Protein AF-A0A7R6WA23-F1 (afdb_monomer_lite)

Foldseek 3Di:
DDAFAWEFPDDPVVCVVPLKTWTFGFDQDEPPDPQWAFDDPPFPDGGTGRNVRIDMDRPVSHDYRDDDDPD

Structure (mmCIF, N/CA/C/O backbone):
data_AF-A0A7R6WA23-F1
#
_entry.id   AF-A0A7R6WA23-F1
#
loop_
_atom_site.group_PDB
_atom_site.id
_atom_site.type_symbol
_atom_site.label_atom_id
_atom_site.label_alt_id
_atom_site.label_comp_id
_atom_site.label_asym_id
_atom_site.label_entity_id
_atom_site.label_seq_id
_atom_site.pdbx_PDB_ins_code
_atom_site.Cartn_x
_atom_site.Cartn_y
_atom_site.Cartn_z
_atom_site.occupancy
_atom_site.B_iso_or_equiv
_atom_site.auth_seq_id
_atom_site.auth_comp_id
_atom_site.auth_asym_id
_atom_site.auth_atom_id
_atom_site.pdbx_PDB_model_num
ATOM 1 N N . MET A 1 1 ? 14.690 -5.125 11.502 1.00 54.12 1 MET A N 1
ATOM 2 C CA . MET A 1 1 ? 13.696 -4.068 11.181 1.00 54.12 1 MET A CA 1
ATOM 3 C C . MET A 1 1 ? 12.305 -4.684 11.076 1.00 54.12 1 MET A C 1
ATOM 5 O O . MET A 1 1 ? 12.173 -5.755 10.499 1.00 54.12 1 MET A O 1
ATOM 9 N N . LYS A 1 2 ? 11.266 -4.053 11.640 1.00 74.81 2 LYS A N 1
ATOM 10 C CA . LYS A 1 2 ? 9.881 -4.554 11.567 1.00 74.81 2 LYS A CA 1
ATOM 11 C C . LYS A 1 2 ? 9.260 -4.128 10.230 1.00 74.81 2 LYS A C 1
ATOM 13 O O . LYS A 1 2 ? 9.009 -2.941 10.040 1.00 74.81 2 LYS A O 1
ATOM 18 N N . ARG A 1 3 ? 9.027 -5.074 9.310 1.00 83.69 3 ARG A N 1
ATOM 19 C CA . ARG A 1 3 ? 8.368 -4.806 8.015 1.00 83.69 3 ARG A CA 1
ATOM 20 C C . ARG A 1 3 ? 6.954 -4.280 8.268 1.00 83.69 3 ARG A C 1
ATOM 22 O O . ARG A 1 3 ? 6.171 -4.921 8.977 1.00 83.69 3 ARG A O 1
ATOM 29 N N . ARG A 1 4 ? 6.632 -3.107 7.720 1.00 86.44 4 ARG A N 1
ATOM 30 C CA . ARG A 1 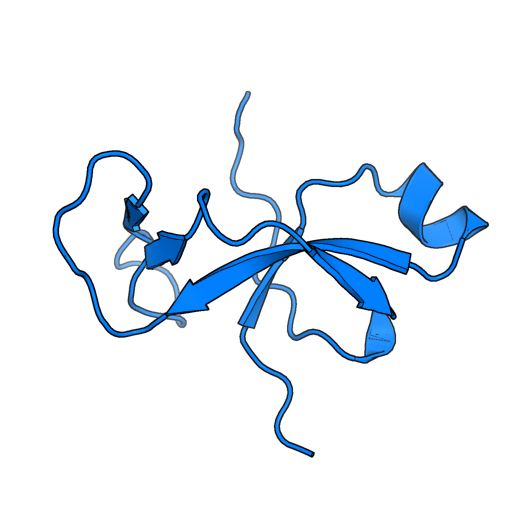4 ? 5.285 -2.532 7.814 1.00 86.44 4 ARG A CA 1
ATOM 31 C C . ARG A 1 4 ? 4.378 -3.153 6.749 1.00 86.44 4 ARG A C 1
ATOM 33 O O . ARG A 1 4 ? 4.862 -3.491 5.667 1.00 86.44 4 ARG A O 1
ATOM 40 N N . PRO A 1 5 ? 3.088 -3.357 7.061 1.00 92.38 5 PRO A N 1
ATOM 41 C CA . PRO A 1 5 ? 2.123 -3.770 6.062 1.00 92.38 5 PRO A CA 1
ATOM 42 C C . PRO A 1 5 ? 1.936 -2.682 5.003 1.00 92.38 5 PRO A C 1
ATOM 44 O O . PRO A 1 5 ? 1.830 -1.503 5.342 1.00 92.38 5 PRO A O 1
ATOM 47 N N . ALA A 1 6 ? 1.844 -3.086 3.741 1.00 93.25 6 ALA A N 1
ATOM 48 C CA . ALA A 1 6 ? 1.439 -2.194 2.665 1.00 93.25 6 ALA A CA 1
ATOM 49 C C . ALA A 1 6 ? 0.625 -2.933 1.600 1.00 93.25 6 ALA A C 1
ATOM 51 O O . ALA A 1 6 ? 0.713 -4.158 1.441 1.00 93.25 6 ALA A O 1
ATOM 52 N N . TYR A 1 7 ? -0.165 -2.154 0.876 1.00 92.81 7 TYR A N 1
ATOM 53 C CA . T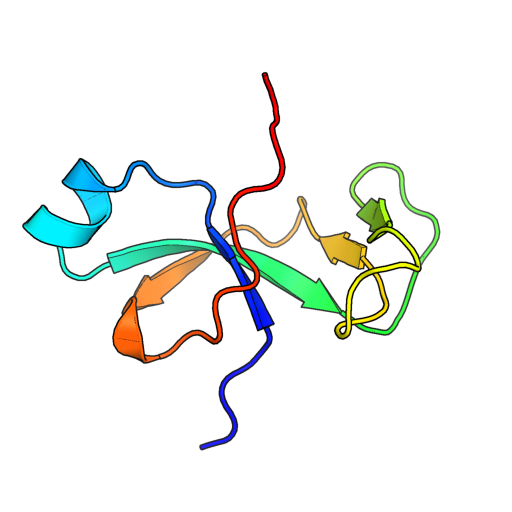YR A 1 7 ? -0.901 -2.565 -0.302 1.00 92.81 7 TYR A CA 1
ATOM 54 C C . TYR A 1 7 ? -0.036 -2.359 -1.548 1.00 92.81 7 TYR A C 1
ATOM 56 O O . TYR A 1 7 ? 0.466 -1.261 -1.769 1.00 92.81 7 TYR A O 1
ATOM 64 N N . VAL A 1 8 ? 0.143 -3.399 -2.365 1.00 92.81 8 VAL A N 1
ATOM 65 C CA . VAL A 1 8 ? 0.943 -3.318 -3.599 1.00 92.81 8 VAL A CA 1
ATOM 66 C C . VAL A 1 8 ? 0.049 -2.902 -4.763 1.00 92.81 8 VAL A C 1
ATOM 68 O O . VAL A 1 8 ? -0.830 -3.657 -5.177 1.00 92.81 8 VAL A O 1
ATOM 71 N N . ILE A 1 9 ? 0.309 -1.715 -5.309 1.00 92.06 9 ILE A N 1
ATOM 72 C CA . ILE A 1 9 ? -0.446 -1.117 -6.422 1.00 92.06 9 ILE A CA 1
ATOM 73 C C . ILE A 1 9 ? 0.109 -1.602 -7.768 1.00 92.06 9 ILE A C 1
ATOM 75 O O . ILE A 1 9 ? -0.628 -1.897 -8.707 1.00 92.06 9 ILE A O 1
ATOM 79 N N . SER A 1 10 ? 1.432 -1.714 -7.845 1.00 93.00 10 SER A N 1
ATOM 80 C CA . SER A 1 10 ? 2.194 -2.102 -9.036 1.00 93.00 10 SER A CA 1
ATOM 81 C C . SER A 1 10 ? 1.856 -3.506 -9.574 1.00 93.00 10 SER A C 1
ATOM 83 O O . SER A 1 10 ? 1.337 -4.397 -8.887 1.00 93.00 10 SER A O 1
ATOM 85 N N . ARG A 1 11 ? 2.116 -3.724 -10.871 1.00 91.88 11 ARG A N 1
ATOM 86 C CA . ARG A 1 11 ? 1.930 -5.031 -11.528 1.00 91.88 11 ARG A CA 1
ATOM 87 C C . ARG A 1 11 ? 3.058 -5.985 -11.143 1.00 91.88 11 ARG A C 1
ATOM 89 O O . ARG A 1 11 ? 4.197 -5.568 -11.017 1.00 91.88 11 ARG A O 1
ATOM 96 N N . LYS A 1 12 ? 2.751 -7.284 -11.057 1.00 90.44 12 LYS A N 1
ATOM 97 C CA . LYS A 1 12 ? 3.737 -8.315 -10.699 1.00 90.44 12 LYS A CA 1
ATOM 98 C C . LYS A 1 12 ? 4.973 -8.271 -11.611 1.00 90.44 12 LYS A C 1
ATOM 100 O O . LYS A 1 12 ? 6.081 -8.262 -11.103 1.00 90.44 12 LYS A O 1
ATOM 105 N N . ILE A 1 13 ? 4.760 -8.121 -12.921 1.00 93.69 13 ILE A N 1
ATOM 106 C CA . ILE A 1 13 ? 5.841 -8.015 -13.909 1.00 93.69 13 ILE A CA 1
ATOM 107 C C . ILE A 1 13 ? 6.774 -6.821 -13.646 1.00 93.69 13 ILE A C 1
ATOM 109 O O . ILE A 1 13 ? 7.985 -6.975 -13.709 1.00 93.69 13 ILE A O 1
ATOM 113 N N . PHE A 1 14 ? 6.239 -5.652 -13.268 1.00 94.19 14 PHE A N 1
ATOM 114 C CA . PHE A 1 14 ? 7.062 -4.496 -12.891 1.00 94.19 14 PHE A CA 1
ATOM 115 C C . PHE A 1 14 ? 7.948 -4.844 -11.695 1.00 94.19 14 PHE A C 1
ATOM 117 O O . PHE A 1 14 ? 9.146 -4.570 -11.706 1.00 94.19 14 PHE A O 1
ATOM 124 N N . ASN A 1 15 ? 7.367 -5.507 -10.698 1.00 93.62 15 ASN A N 1
ATOM 125 C CA . ASN A 1 15 ? 8.075 -5.829 -9.471 1.00 93.62 15 ASN A CA 1
ATOM 126 C C . ASN A 1 15 ? 9.181 -6.858 -9.697 1.00 93.62 15 ASN A C 1
ATOM 128 O O . ASN A 1 15 ? 10.271 -6.716 -9.156 1.00 93.62 15 ASN A O 1
ATOM 132 N N . GLU A 1 16 ? 8.912 -7.876 -10.513 1.00 93.81 16 GLU A N 1
ATOM 133 C CA . GLU A 1 16 ? 9.887 -8.916 -10.851 1.00 93.81 16 GLU A CA 1
ATOM 134 C C . GLU A 1 16 ? 11.047 -8.364 -11.683 1.00 93.81 16 GLU A C 1
ATOM 136 O O . GLU A 1 16 ? 12.186 -8.769 -11.477 1.00 93.81 16 GLU A O 1
ATOM 141 N N . HIS A 1 17 ? 10.784 -7.416 -12.589 1.00 96.94 17 HIS A N 1
ATOM 142 C CA . HIS A 1 17 ? 11.837 -6.812 -13.408 1.00 96.94 17 HIS A CA 1
ATOM 143 C C . HIS A 1 17 ? 12.689 -5.780 -12.667 1.00 96.94 17 HIS A C 1
ATOM 145 O O . HIS A 1 17 ? 13.854 -5.609 -13.015 1.00 96.94 17 HIS A O 1
ATOM 151 N N . THR A 1 18 ? 12.123 -5.068 -11.692 1.00 96.19 18 THR A N 1
ATOM 152 C CA . THR A 1 18 ? 12.812 -3.949 -11.023 1.00 96.19 18 THR A CA 1
ATOM 153 C C . THR A 1 18 ? 13.310 -4.285 -9.618 1.00 96.19 18 THR A C 1
ATOM 155 O O . THR A 1 18 ? 14.182 -3.589 -9.112 1.00 96.19 18 THR A O 1
ATOM 158 N N . GLY A 1 19 ? 12.752 -5.308 -8.960 1.00 94.44 19 GLY A N 1
ATOM 159 C CA . GLY A 1 19 ? 12.944 -5.543 -7.522 1.00 94.44 19 GLY A CA 1
ATOM 160 C C . GLY A 1 19 ? 12.226 -4.519 -6.627 1.00 94.44 19 GLY A C 1
ATOM 161 O O . GLY A 1 19 ? 12.353 -4.552 -5.401 1.00 94.44 19 GLY A O 1
ATOM 162 N N . LEU A 1 20 ? 11.450 -3.610 -7.220 1.00 94.75 20 LEU A N 1
ATOM 163 C CA . LEU A 1 20 ? 10.747 -2.532 -6.533 1.00 94.75 20 LEU A CA 1
ATOM 164 C C . LEU A 1 20 ? 9.238 -2.763 -6.569 1.00 94.75 20 LEU A C 1
ATOM 166 O O . LEU A 1 20 ? 8.703 -3.506 -7.386 1.00 94.75 20 LEU A O 1
ATOM 170 N N . ALA A 1 21 ? 8.519 -2.108 -5.671 1.00 94.19 21 ALA A N 1
ATOM 171 C CA . ALA A 1 21 ? 7.071 -2.096 -5.654 1.00 94.19 21 ALA A CA 1
ATOM 172 C C . ALA A 1 21 ? 6.569 -0.676 -5.404 1.00 94.19 21 ALA A C 1
ATOM 174 O O . ALA A 1 21 ? 6.954 -0.026 -4.435 1.00 94.19 21 ALA A O 1
ATOM 175 N N . ILE A 1 22 ? 5.632 -0.235 -6.242 1.00 94.81 22 ILE A N 1
ATOM 176 C CA . ILE A 1 22 ? 4.768 0.906 -5.922 1.00 94.81 22 ILE A CA 1
ATOM 177 C C . ILE A 1 22 ? 3.706 0.419 -4.937 1.00 94.81 22 ILE A C 1
ATOM 179 O O . ILE A 1 22 ? 2.960 -0.525 -5.248 1.00 94.81 22 ILE A O 1
ATOM 183 N N . ILE A 1 23 ? 3.647 1.053 -3.770 1.00 94.12 23 ILE A N 1
ATOM 184 C CA . ILE A 1 23 ? 2.809 0.662 -2.637 1.00 94.12 23 ILE A CA 1
ATOM 185 C C . ILE A 1 23 ? 2.022 1.834 -2.044 1.00 94.12 23 ILE A C 1
ATOM 187 O O . ILE A 1 23 ? 2.428 2.984 -2.163 1.00 94.12 23 ILE A O 1
ATOM 191 N N . ALA A 1 24 ? 0.936 1.523 -1.336 1.00 94.06 24 ALA A N 1
ATOM 192 C CA . ALA A 1 24 ? 0.293 2.412 -0.368 1.00 94.06 24 ALA A CA 1
ATOM 193 C C . ALA A 1 24 ? 0.389 1.796 1.043 1.00 94.06 24 ALA A C 1
ATOM 195 O O . ALA A 1 24 ? 0.054 0.618 1.219 1.00 94.06 24 ALA A O 1
ATOM 196 N N . PRO A 1 25 ? 0.850 2.538 2.063 1.00 93.31 25 PRO A N 1
ATOM 197 C CA . PRO A 1 25 ? 1.028 2.009 3.407 1.00 93.31 25 PRO A CA 1
ATOM 198 C C . PRO A 1 25 ? -0.313 1.699 4.071 1.00 93.31 25 PRO A C 1
ATOM 200 O O . PRO A 1 25 ? -1.345 2.305 3.778 1.00 93.31 25 PRO A O 1
ATOM 203 N N . ILE A 1 26 ? -0.276 0.748 5.003 1.00 93.19 26 ILE A N 1
ATOM 204 C CA . ILE A 1 26 ? -1.421 0.402 5.842 1.00 93.19 26 ILE A CA 1
ATOM 205 C C . ILE A 1 26 ? -1.155 0.893 7.260 1.00 93.19 26 ILE A C 1
ATOM 207 O O . ILE A 1 26 ? -0.138 0.553 7.875 1.00 93.19 26 ILE A O 1
ATOM 211 N N . SER A 1 27 ? -2.099 1.664 7.786 1.00 90.81 27 SER A N 1
ATOM 212 C CA . SER A 1 27 ? -2.065 2.202 9.142 1.00 90.81 27 SER A CA 1
ATOM 213 C C . SER A 1 27 ? -3.225 1.648 9.956 1.00 90.81 27 SER A C 1
ATOM 215 O O . SER A 1 27 ? -4.347 1.575 9.467 1.00 90.81 27 SER A O 1
ATOM 217 N N . GLY A 1 28 ? -2.963 1.297 11.218 1.00 90.94 28 GLY A N 1
ATOM 218 C CA . GLY A 1 28 ? -4.017 0.957 12.179 1.00 90.94 28 GLY A CA 1
ATOM 219 C C . GLY A 1 28 ? -4.834 2.173 12.633 1.00 90.94 28 GLY A C 1
ATOM 220 O O . GLY A 1 28 ? -5.938 2.011 13.138 1.00 90.94 28 GLY A O 1
ATOM 221 N N . THR A 1 29 ? -4.304 3.384 12.450 1.00 91.06 29 THR A N 1
ATOM 222 C CA . THR A 1 29 ? -5.016 4.635 12.723 1.00 91.06 29 THR A CA 1
ATOM 223 C C . THR A 1 29 ? -5.867 4.997 11.516 1.00 91.06 29 THR A C 1
ATOM 225 O O . THR A 1 29 ? -5.319 5.161 10.432 1.00 91.06 29 THR A O 1
ATOM 228 N N . ILE A 1 30 ? -7.173 5.149 11.720 1.00 91.44 30 ILE A N 1
ATOM 229 C CA . ILE A 1 30 ? -8.137 5.606 10.713 1.00 91.44 30 ILE A CA 1
ATOM 230 C C . ILE A 1 30 ? -8.426 7.083 10.994 1.00 91.44 30 ILE A C 1
ATOM 232 O O . ILE A 1 30 ? -8.752 7.429 12.131 1.00 91.44 30 ILE A O 1
ATOM 236 N N . ARG A 1 31 ? -8.269 7.953 9.994 1.00 89.69 31 ARG A N 1
ATOM 237 C CA . ARG A 1 31 ? -8.454 9.411 10.120 1.00 89.69 31 ARG A CA 1
ATOM 238 C C . ARG A 1 31 ? -9.801 9.879 9.576 1.00 89.69 31 ARG A C 1
ATOM 240 O O . ARG A 1 31 ? -10.179 11.017 9.828 1.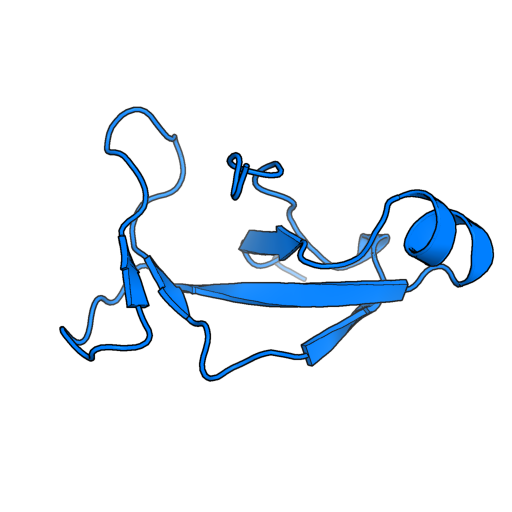00 89.69 31 ARG A O 1
ATOM 247 N N . GLY A 1 32 ? -10.518 9.028 8.840 1.00 88.62 32 GLY A N 1
ATOM 248 C CA . GLY A 1 32 ? -11.831 9.357 8.280 1.00 88.62 32 GLY A CA 1
ATOM 249 C C . GLY A 1 32 ? -11.756 10.316 7.089 1.00 88.62 32 GLY A C 1
ATOM 250 O O . GLY A 1 32 ? -12.713 11.039 6.815 1.00 88.62 32 GLY A O 1
ATOM 251 N N . ILE A 1 33 ? -10.620 10.349 6.387 1.00 87.56 33 ILE A N 1
ATOM 252 C CA . ILE A 1 33 ? -10.438 11.162 5.178 1.00 87.56 33 ILE A CA 1
ATOM 253 C C . ILE A 1 33 ? -10.862 10.384 3.926 1.00 87.56 33 ILE A C 1
ATOM 255 O O . ILE A 1 33 ? -10.841 9.157 3.899 1.00 87.56 33 ILE A O 1
ATOM 259 N N . LYS A 1 34 ? -11.193 11.096 2.840 1.00 88.94 34 LYS A N 1
ATOM 260 C CA . LYS A 1 34 ? -11.662 10.482 1.578 1.00 88.94 34 LYS A CA 1
ATOM 261 C C . LYS A 1 34 ? -10.639 9.559 0.896 1.00 88.94 34 LYS A C 1
ATOM 263 O O . LYS A 1 34 ? -11.017 8.798 0.015 1.00 88.94 34 LYS A O 1
ATOM 268 N N . LEU A 1 35 ? -9.361 9.651 1.268 1.00 91.69 35 LEU A N 1
ATOM 269 C CA . LEU A 1 35 ? -8.250 8.898 0.673 1.00 91.69 35 LEU A CA 1
ATOM 270 C C . LEU A 1 35 ? -7.817 7.693 1.529 1.00 91.69 35 LEU A C 1
ATOM 272 O O . LEU A 1 35 ? -6.686 7.216 1.412 1.00 91.69 35 LEU A O 1
ATOM 276 N N . GLU A 1 36 ? -8.711 7.200 2.386 1.00 91.19 36 GLU A N 1
ATOM 277 C CA . GLU A 1 36 ? -8.536 5.968 3.151 1.00 91.19 36 GLU A CA 1
ATOM 278 C C . GLU A 1 36 ? -9.457 4.867 2.624 1.00 91.19 36 GLU A C 1
ATOM 280 O O . GLU A 1 36 ? -10.655 5.075 2.433 1.00 91.19 36 GLU A O 1
ATOM 285 N N . VAL A 1 37 ? -8.905 3.668 2.441 1.00 91.88 37 VAL A N 1
ATOM 286 C CA . VAL A 1 37 ? -9.695 2.464 2.155 1.00 91.88 37 VAL A CA 1
ATOM 287 C C . VAL A 1 37 ? -9.631 1.552 3.369 1.00 91.88 37 VAL A C 1
ATOM 289 O O . VAL A 1 37 ? -8.585 0.965 3.656 1.00 91.88 37 VAL A O 1
ATOM 292 N N . ILE A 1 38 ? -10.742 1.455 4.102 1.00 93.12 38 ILE A N 1
ATOM 293 C CA . ILE A 1 38 ? -10.844 0.602 5.290 1.00 93.12 38 ILE A CA 1
ATOM 294 C C . ILE A 1 38 ? -10.665 -0.862 4.887 1.00 93.12 38 ILE A C 1
ATOM 296 O O . ILE A 1 38 ? -11.290 -1.347 3.942 1.00 93.12 38 ILE A O 1
ATOM 300 N N . LEU A 1 39 ? -9.801 -1.569 5.611 1.00 91.50 39 LEU A N 1
ATOM 301 C CA . LEU A 1 39 ? -9.593 -2.992 5.401 1.00 91.50 39 LEU A CA 1
ATOM 302 C C . LEU A 1 39 ? -10.794 -3.794 5.926 1.00 91.50 39 LEU A C 1
ATOM 304 O O . LEU A 1 39 ? -11.251 -3.530 7.041 1.00 91.50 39 LEU A O 1
ATOM 308 N N . PRO A 1 40 ? -11.266 -4.810 5.179 1.00 90.62 40 PRO A N 1
ATOM 309 C CA . PRO A 1 40 ? -12.318 -5.703 5.648 1.00 90.62 40 PRO A CA 1
ATOM 310 C C . PRO A 1 40 ? -11.965 -6.373 6.979 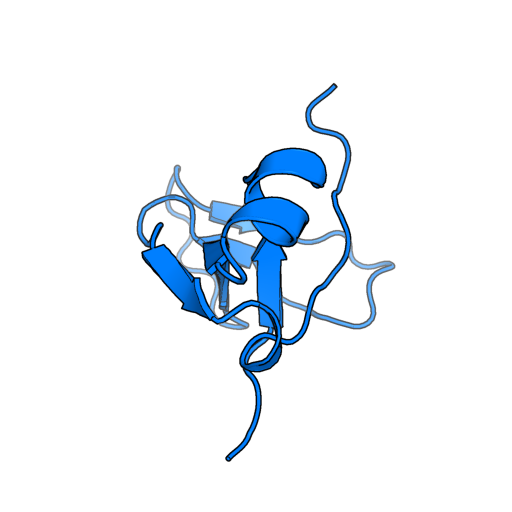1.00 90.62 40 PRO A C 1
ATOM 312 O O . PRO A 1 40 ? -10.820 -6.775 7.212 1.00 90.62 40 PRO A O 1
ATOM 315 N N . GLU A 1 41 ? -12.960 -6.564 7.843 1.00 88.81 41 GLU A N 1
ATOM 316 C CA . GLU A 1 41 ? -12.754 -7.140 9.175 1.00 88.81 41 GLU A CA 1
ATOM 317 C C . GLU A 1 41 ? -12.241 -8.588 9.145 1.00 88.81 41 GLU A C 1
ATOM 319 O O . GLU A 1 41 ? -11.596 -9.033 10.093 1.00 88.81 41 GLU A O 1
ATOM 324 N N . GLN A 1 42 ? -12.455 -9.318 8.052 1.00 89.81 42 GLN A N 1
ATOM 325 C CA . GLN A 1 42 ? -11.990 -10.694 7.866 1.00 89.81 42 GLN A CA 1
ATOM 326 C C . GLN A 1 42 ? -10.462 -10.785 7.727 1.00 89.81 42 GLN A C 1
ATOM 328 O O . GLN A 1 42 ? -9.881 -11.860 7.891 1.00 89.81 42 GLN A O 1
ATOM 333 N N . LEU A 1 43 ? -9.783 -9.669 7.436 1.00 87.00 43 LEU A N 1
ATOM 334 C CA . LEU A 1 43 ? -8.330 -9.641 7.342 1.00 87.00 43 LEU A CA 1
ATOM 335 C C . LEU A 1 43 ? -7.681 -9.648 8.732 1.00 87.00 43 LEU A C 1
ATOM 337 O O . LEU A 1 43 ? -8.128 -8.994 9.680 1.00 87.00 43 LEU A O 1
ATOM 341 N N . LYS A 1 44 ? -6.541 -10.347 8.832 1.00 87.88 44 LYS A N 1
ATOM 342 C CA . LYS A 1 44 ? -5.686 -10.330 10.034 1.00 87.88 44 LYS A CA 1
ATOM 343 C C . LYS A 1 44 ? -5.105 -8.944 10.314 1.00 87.88 44 LYS A C 1
ATOM 345 O O . LYS A 1 44 ? -4.842 -8.614 11.465 1.00 87.88 44 LYS A O 1
ATOM 350 N N . THR A 1 45 ? -4.862 -8.151 9.270 1.00 89.31 45 THR A N 1
ATOM 351 C CA . THR A 1 45 ? -4.397 -6.771 9.438 1.00 89.31 45 THR A CA 1
ATOM 352 C C . THR A 1 45 ? -5.587 -5.835 9.497 1.00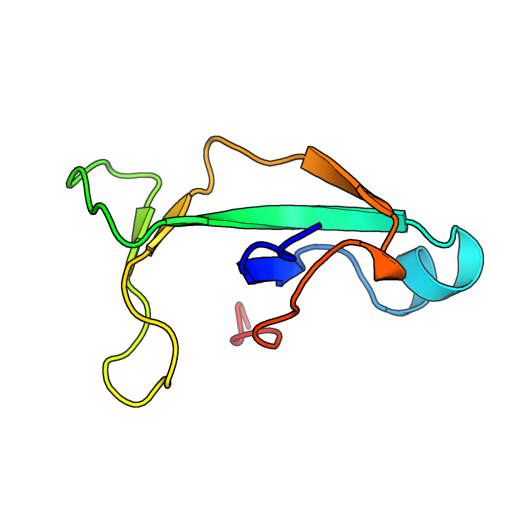 89.31 45 THR A C 1
ATOM 354 O O . THR A 1 45 ? -6.474 -5.913 8.656 1.00 89.31 45 THR A O 1
ATOM 357 N N . LYS A 1 46 ? -5.580 -4.962 10.501 1.00 91.44 46 LYS A N 1
ATOM 358 C CA . LYS A 1 46 ? -6.625 -3.977 10.767 1.00 91.44 46 LYS A CA 1
ATOM 359 C C . LYS A 1 46 ? -6.173 -2.584 10.346 1.00 91.44 46 LYS A C 1
ATOM 361 O O . LYS A 1 46 ? -4.968 -2.327 10.276 1.00 91.44 46 LYS A O 1
ATOM 366 N N . GLY A 1 47 ? -7.143 -1.702 10.130 1.00 92.31 47 GLY A N 1
ATOM 367 C CA . GLY A 1 47 ? -6.914 -0.305 9.781 1.00 92.31 47 GLY A CA 1
ATOM 368 C C . GLY A 1 47 ? -7.294 0.005 8.340 1.00 92.31 47 GLY A C 1
ATOM 369 O O . GLY A 1 47 ? -8.236 -0.584 7.814 1.00 92.31 47 GLY A O 1
ATOM 370 N N . ALA A 1 48 ? -6.570 0.924 7.709 1.00 93.81 48 ALA A N 1
ATOM 371 C CA . ALA A 1 48 ? -6.869 1.401 6.364 1.00 93.81 48 ALA A CA 1
ATOM 372 C C . ALA A 1 48 ? -5.617 1.511 5.488 1.00 93.81 48 ALA A C 1
ATOM 374 O O . ALA A 1 48 ? -4.508 1.741 5.981 1.00 93.81 48 ALA A O 1
ATOM 375 N N . VAL A 1 49 ? -5.812 1.359 4.178 1.00 94.06 49 VAL A N 1
ATOM 376 C CA . VAL A 1 49 ? -4.827 1.712 3.149 1.00 94.06 49 VAL A CA 1
ATOM 377 C C . VAL A 1 49 ? -4.859 3.224 2.955 1.00 94.06 49 VAL A C 1
ATOM 379 O O . VAL A 1 49 ? -5.928 3.791 2.726 1.00 94.06 49 VAL A O 1
ATOM 382 N N . PHE A 1 50 ? -3.701 3.874 3.037 1.00 93.50 50 PHE A N 1
ATOM 383 C CA . PHE A 1 50 ? -3.573 5.323 2.888 1.00 93.50 50 PHE A CA 1
ATOM 384 C C . PHE A 1 50 ? -3.144 5.658 1.462 1.00 93.50 50 PHE A C 1
ATOM 386 O O . PHE A 1 50 ? -1.964 5.579 1.119 1.00 93.50 50 PHE A O 1
ATOM 393 N N . ILE A 1 51 ? -4.109 6.036 0.625 1.00 90.00 51 ILE A N 1
ATOM 394 C CA . ILE A 1 51 ? -3.882 6.301 -0.802 1.00 90.00 51 ILE A CA 1
ATOM 395 C C . ILE A 1 51 ? -3.088 7.596 -1.018 1.00 90.00 51 ILE A C 1
ATOM 397 O O . ILE A 1 51 ? -2.380 7.722 -2.006 1.00 90.00 51 ILE A O 1
ATOM 401 N N . GLU A 1 52 ? -3.134 8.544 -0.082 1.00 89.56 52 GLU A N 1
ATOM 402 C CA . GLU A 1 52 ? -2.345 9.783 -0.166 1.00 89.56 52 GLU A CA 1
ATOM 403 C C . GLU A 1 52 ? -0.826 9.558 -0.004 1.00 89.56 52 GLU A C 1
ATOM 405 O O . GLU A 1 52 ? -0.036 10.428 -0.357 1.00 89.56 52 GLU A O 1
ATOM 410 N N . GLN A 1 53 ? -0.403 8.405 0.531 1.00 89.00 53 GLN A N 1
ATOM 411 C CA . GLN A 1 53 ? 0.991 8.123 0.904 1.00 89.00 53 GLN A CA 1
ATOM 412 C C . GLN A 1 53 ? 1.649 7.087 -0.018 1.00 89.00 53 GLN A C 1
ATOM 414 O O . GLN A 1 53 ? 2.369 6.207 0.453 1.00 89.00 53 GLN A O 1
ATOM 419 N N . VAL A 1 54 ? 1.381 7.147 -1.325 1.00 92.12 54 VAL A N 1
ATOM 420 C CA . VAL A 1 54 ? 2.007 6.226 -2.287 1.00 92.12 54 VAL A CA 1
ATOM 421 C C . VAL A 1 54 ? 3.522 6.423 -2.317 1.00 92.12 54 VAL A C 1
ATOM 423 O O . VAL A 1 54 ? 4.010 7.550 -2.364 1.00 92.12 54 VAL A O 1
ATOM 426 N N . ALA A 1 55 ? 4.262 5.316 -2.317 1.00 92.62 55 ALA A N 1
ATOM 427 C CA . ALA A 1 55 ? 5.718 5.309 -2.377 1.00 92.62 55 ALA A CA 1
ATOM 428 C C . ALA A 1 55 ? 6.239 4.137 -3.217 1.00 92.62 55 ALA A C 1
ATOM 430 O O . ALA A 1 55 ? 5.563 3.119 -3.376 1.00 92.62 55 ALA A O 1
ATOM 431 N N . GLU A 1 56 ? 7.461 4.273 -3.723 1.00 94.38 56 GLU A N 1
ATOM 432 C CA . GLU A 1 56 ? 8.236 3.171 -4.289 1.00 94.38 56 GLU A CA 1
ATOM 433 C C . GLU A 1 56 ? 9.190 2.624 -3.226 1.00 94.38 56 GLU A C 1
ATOM 435 O O . GLU A 1 56 ? 9.822 3.386 -2.491 1.00 94.38 56 GLU A O 1
ATOM 440 N N . GLN A 1 57 ? 9.270 1.302 -3.107 1.00 93.75 57 GLN A N 1
ATOM 441 C CA . GLN A 1 57 ? 10.110 0.656 -2.107 1.00 93.75 57 GLN A CA 1
ATOM 442 C C . GLN A 1 57 ? 10.546 -0.737 -2.572 1.00 93.75 57 GLN A C 1
ATOM 444 O O . GLN A 1 57 ? 9.840 -1.394 -3.333 1.00 93.75 57 GLN A O 1
ATOM 449 N N . GLU A 1 58 ? 11.698 -1.203 -2.090 1.00 92.94 58 GLU A N 1
ATOM 450 C CA . GLU A 1 58 ? 12.183 -2.568 -2.314 1.00 92.94 58 GLU A CA 1
ATOM 451 C C . GLU A 1 58 ? 11.136 -3.604 -1.875 1.00 92.94 58 GLU A C 1
ATOM 453 O O . GLU A 1 58 ? 10.634 -3.569 -0.742 1.00 92.94 58 GLU A O 1
ATOM 458 N N . ILE A 1 59 ? 10.789 -4.533 -2.770 1.00 87.50 59 ILE A N 1
ATOM 459 C CA . ILE A 1 59 ? 9.671 -5.464 -2.549 1.00 87.50 59 ILE A CA 1
ATOM 460 C C . ILE A 1 59 ? 9.892 -6.356 -1.317 1.00 87.50 59 ILE A C 1
ATOM 462 O O . ILE A 1 59 ? 8.964 -6.613 -0.537 1.00 87.50 59 ILE A O 1
ATOM 466 N N .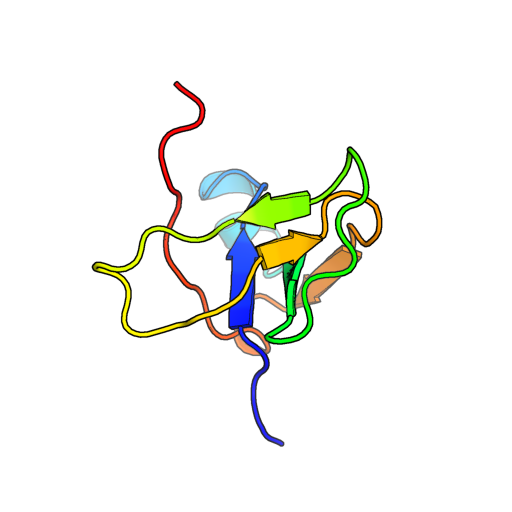 ASP A 1 60 ? 11.143 -6.735 -1.069 1.00 88.69 60 ASP A N 1
ATOM 467 C CA . ASP A 1 60 ? 11.543 -7.579 0.053 1.00 88.69 60 ASP A CA 1
ATOM 468 C C . ASP A 1 60 ? 11.623 -6.832 1.391 1.00 88.69 60 ASP A C 1
ATOM 470 O O . ASP A 1 60 ? 11.738 -7.455 2.450 1.00 88.69 60 ASP A O 1
ATOM 474 N N . ALA A 1 61 ? 11.441 -5.511 1.397 1.00 85.81 61 ALA A N 1
ATOM 475 C CA . ALA A 1 61 ? 11.351 -4.716 2.619 1.00 85.81 61 ALA A CA 1
ATOM 476 C C . ALA A 1 61 ? 9.910 -4.602 3.169 1.00 85.81 61 ALA A C 1
ATOM 478 O O . ALA A 1 61 ? 9.705 -4.162 4.305 1.00 85.81 61 ALA A O 1
ATOM 479 N N . ILE A 1 62 ? 8.886 -5.037 2.422 1.00 83.69 62 ILE A N 1
ATOM 480 C CA . ILE A 1 62 ? 7.468 -4.730 2.709 1.00 83.69 62 ILE A CA 1
ATOM 481 C C . ILE A 1 62 ? 6.678 -5.975 3.107 1.00 83.69 62 ILE A C 1
ATOM 483 O O . ILE A 1 62 ? 6.812 -7.021 2.485 1.00 83.69 62 ILE A O 1
ATOM 487 N N . ARG A 1 63 ? 5.799 -5.897 4.114 1.00 85.88 63 ARG A N 1
ATOM 488 C CA . ARG A 1 63 ? 4.869 -7.003 4.402 1.00 85.88 63 ARG A CA 1
ATOM 489 C C . ARG A 1 63 ? 3.619 -6.872 3.528 1.00 85.88 63 ARG A C 1
ATOM 491 O O . ARG A 1 63 ? 2.763 -6.034 3.795 1.00 85.88 63 ARG A O 1
ATOM 498 N N . ILE A 1 64 ? 3.503 -7.712 2.506 1.00 81.62 64 ILE A N 1
ATOM 499 C CA . ILE A 1 64 ? 2.420 -7.641 1.516 1.00 81.62 64 ILE A CA 1
ATOM 500 C C . ILE A 1 64 ? 1.113 -8.200 2.100 1.00 81.62 64 ILE A C 1
ATOM 502 O O . ILE A 1 64 ? 1.106 -9.289 2.671 1.00 81.62 64 ILE A O 1
ATOM 506 N N . LEU A 1 65 ? 0.004 -7.471 1.938 1.00 73.88 65 LEU A N 1
ATOM 507 C CA . LEU A 1 65 ? -1.340 -7.888 2.385 1.00 73.88 65 LEU A CA 1
ATOM 508 C C . LEU A 1 65 ? -2.278 -8.387 1.282 1.00 73.88 65 LEU A C 1
ATOM 510 O O . LEU A 1 65 ? -3.473 -8.519 1.506 1.00 73.88 65 LEU A O 1
ATOM 514 N N . ALA A 1 66 ? -1.700 -8.774 0.148 1.00 65.62 66 ALA A N 1
ATOM 515 C CA . ALA A 1 66 ? -2.374 -9.187 -1.080 1.00 65.62 66 ALA A CA 1
ATOM 516 C C . ALA A 1 66 ? -3.137 -8.054 -1.792 1.00 65.62 66 ALA A C 1
ATOM 518 O O . ALA A 1 66 ? -3.577 -7.071 -1.196 1.00 65.62 66 ALA A O 1
ATOM 519 N N . LYS A 1 67 ? -3.248 -8.203 -3.118 1.00 59.12 67 LYS A N 1
ATOM 520 C CA . LYS A 1 67 ? -4.070 -7.365 -3.993 1.00 59.12 67 LYS A CA 1
ATOM 521 C C . LYS A 1 67 ? -5.541 -7.675 -3.728 1.00 59.12 67 LYS A C 1
ATOM 523 O O . LYS A 1 67 ? -6.038 -8.702 -4.176 1.00 59.12 67 LYS A O 1
ATOM 528 N N . LEU A 1 68 ? -6.230 -6.813 -2.995 1.00 48.69 68 LEU A N 1
ATOM 529 C CA . LEU A 1 68 ? -7.684 -6.754 -3.038 1.00 48.69 68 LEU A CA 1
ATOM 530 C C . LEU A 1 68 ? -8.105 -6.097 -4.352 1.00 48.69 68 LEU A C 1
ATOM 532 O O . LEU A 1 68 ? -7.687 -4.988 -4.657 1.00 48.69 68 LEU A O 1
ATOM 536 N N . LEU A 1 69 ? -8.905 -6.843 -5.106 1.00 44.41 69 LEU A N 1
ATOM 537 C CA . LEU A 1 69 ? -9.568 -6.493 -6.355 1.00 44.41 69 LEU A CA 1
ATOM 538 C C . LEU A 1 69 ? -10.070 -5.039 -6.348 1.00 44.41 69 LEU A C 1
ATOM 540 O O . LEU A 1 69 ? -11.176 -4.746 -5.903 1.00 44.41 69 LEU A O 1
ATOM 544 N N . ILE A 1 70 ? -9.255 -4.131 -6.873 1.00 40.12 70 ILE A N 1
ATOM 545 C CA . ILE A 1 70 ? -9.795 -3.076 -7.719 1.00 40.12 70 ILE A CA 1
ATOM 546 C C . ILE A 1 70 ? -9.918 -3.794 -9.062 1.00 40.12 70 ILE A C 1
ATOM 548 O O . ILE A 1 70 ? -8.901 -4.300 -9.538 1.00 40.12 70 ILE A O 1
ATOM 552 N N . GLY A 1 71 ? -11.159 -3.993 -9.514 1.00 42.59 71 GLY A N 1
ATOM 553 C CA . GLY A 1 71 ? -11.540 -4.899 -10.608 1.00 42.59 71 GLY A CA 1
ATOM 554 C C . GLY A 1 71 ? -10.631 -4.883 -11.829 1.00 42.59 71 GLY A C 1
ATOM 555 O O . GLY A 1 71 ? -10.097 -3.804 -12.170 1.00 42.59 71 GLY A O 1
#

Radius of gyration: 12.03 Å; chains: 1; bounding box: 26×22×27 Å

Secondary structure (DSSP, 8-state):
--PPEEEE-S-HHHHHHHSEEEEEEEES-----TTEEEPPTTSSS-SEEEGGG-EEEEGGGSEE-------

pLDDT: mean 86.73, std 12.88, range [40.12, 96.94]

Sequence (71 aa):
MKRRPAYVISRKIFNEHTGLAIIAPISGTIRGIKLEVILPEQLKTKGAVFIEQVAEQEIDAIRILAKLLIG